Protein AF-A0A0S2K9U3-F1 (afdb_monomer)

Nearest PDB structures (foldseek):
  8q3y-assembly1_B  TM=4.111E-01  e=3.083E+00  Thermoanaerobacter brockii subsp. finnii Ako-1
  6g2h-assembly1_E  TM=4.842E-01  e=4.879E+00  Homo sapiens
  3huh-assembly2_C  TM=2.569E-01  e=7.723E+00  Salmonella enterica subsp. enterica serovar Typhimurium

Solvent-accessible surface area (backbone atoms only — not comparable to full-atom values): 7506 Å² total; per-residue (Å²): 114,67,71,63,50,53,54,53,43,53,54,41,48,53,52,24,56,14,57,75,50,23,86,83,58,13,34,40,56,65,92,36,57,41,78,37,78,97,72,69,30,27,23,53,50,100,53,74,71,84,23,76,36,48,40,55,60,64,60,80,88,85,52,72,76,61,81,73,56,71,50,76,45,80,40,83,56,62,68,68,61,54,50,52,52,37,74,72,32,62,75,58,39,54,34,36,61,68,62,59,27,45,43,29,36,38,41,83,90,77,74,42,54,32,33,54,47,84,94,38,78,44,76,64,74,92,80,130

Mean predicted aligned error: 6.09 Å

Structure (mmCIF, N/CA/C/O backbone):
data_AF-A0A0S2K9U3-F1
#
_entry.id   AF-A0A0S2K9U3-F1
#
loop_
_atom_site.group_PDB
_atom_site.id
_atom_site.type_symbol
_atom_site.label_atom_id
_atom_site.label_alt_id
_atom_site.label_comp_id
_atom_site.label_asym_id
_atom_site.label_entity_id
_atom_site.label_seq_id
_atom_site.pdbx_PDB_ins_code
_atom_site.Cartn_x
_atom_site.Cartn_y
_atom_site.Cartn_z
_atom_site.occupancy
_atom_site.B_iso_or_equiv
_atom_site.auth_seq_id
_atom_site.auth_comp_id
_atom_site.auth_asym_id
_atom_site.auth_atom_id
_atom_site.pdbx_PDB_model_num
ATOM 1 N N . MET A 1 1 ? -2.994 8.412 12.120 1.00 78.62 1 MET A N 1
ATOM 2 C CA . MET A 1 1 ? -2.850 7.231 11.238 1.00 78.62 1 MET A CA 1
ATOM 3 C C . MET A 1 1 ? -2.746 7.591 9.751 1.00 78.62 1 MET A C 1
ATOM 5 O O . MET A 1 1 ? -1.854 7.072 9.102 1.00 78.62 1 MET A O 1
ATOM 9 N N . THR A 1 2 ? -3.562 8.507 9.212 1.00 81.56 2 THR A N 1
ATOM 10 C CA . THR A 1 2 ? -3.723 8.743 7.759 1.00 81.56 2 THR A CA 1
ATOM 11 C C . THR A 1 2 ? -2.430 9.024 6.974 1.00 81.56 2 THR A C 1
ATOM 13 O O . THR A 1 2 ? -2.075 8.242 6.101 1.00 81.56 2 THR A O 1
ATOM 16 N N . ALA A 1 3 ? -1.707 10.111 7.274 1.00 80.06 3 ALA A N 1
ATOM 17 C CA . ALA A 1 3 ? -0.560 10.532 6.458 1.00 80.06 3 ALA A CA 1
ATOM 18 C C . ALA A 1 3 ? 0.581 9.502 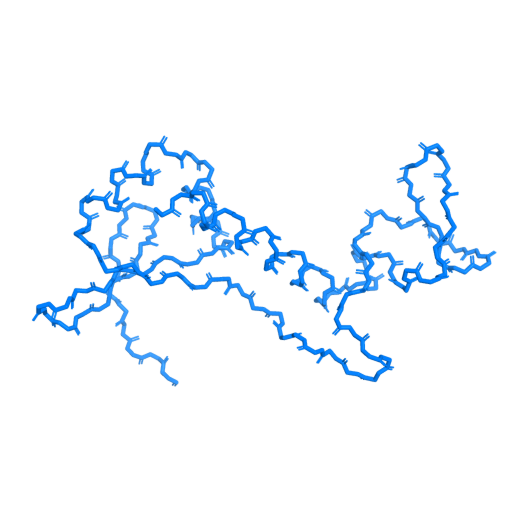6.462 1.00 80.06 3 ALA A C 1
ATOM 20 O O . ALA A 1 3 ? 1.098 9.145 5.408 1.00 80.06 3 ALA A O 1
ATOM 21 N N . LEU A 1 4 ? 0.926 8.981 7.644 1.00 86.69 4 LEU A N 1
ATOM 22 C CA . LEU A 1 4 ? 1.988 7.988 7.788 1.00 86.69 4 LEU A CA 1
ATOM 23 C C . LEU A 1 4 ? 1.651 6.704 7.018 1.00 86.69 4 LEU A C 1
ATOM 25 O O . LEU A 1 4 ? 2.480 6.221 6.260 1.00 86.69 4 LEU A O 1
ATOM 29 N N . MET A 1 5 ? 0.417 6.201 7.141 1.00 91.50 5 MET A N 1
ATOM 30 C CA . MET A 1 5 ? -0.011 5.001 6.418 1.00 91.50 5 MET A CA 1
ATOM 31 C C . MET A 1 5 ? 0.057 5.171 4.905 1.00 91.50 5 MET A C 1
ATOM 33 O O . MET A 1 5 ? 0.537 4.272 4.225 1.00 91.50 5 MET A O 1
A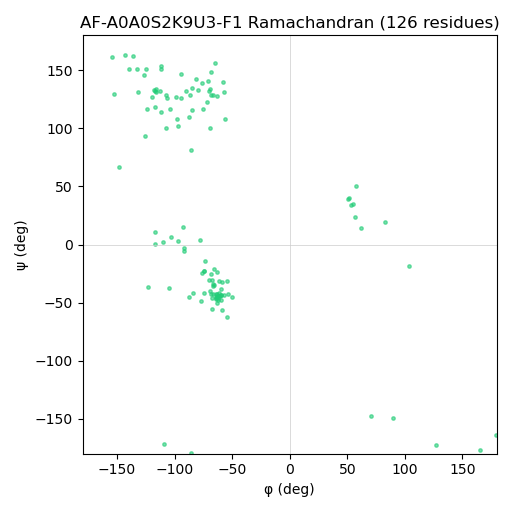TOM 37 N N . ILE A 1 6 ? -0.406 6.309 4.381 1.00 91.19 6 ILE A N 1
ATOM 38 C CA . ILE A 1 6 ? -0.392 6.565 2.936 1.00 91.19 6 ILE A CA 1
ATOM 39 C C . ILE A 1 6 ? 1.047 6.587 2.418 1.00 91.19 6 ILE A C 1
ATOM 41 O O . ILE A 1 6 ? 1.349 5.916 1.434 1.00 91.19 6 ILE A O 1
ATOM 45 N N . VAL A 1 7 ? 1.944 7.311 3.092 1.00 93.81 7 VAL A N 1
ATOM 46 C CA . VAL A 1 7 ? 3.351 7.412 2.675 1.00 93.81 7 VAL A CA 1
ATOM 47 C C . VAL A 1 7 ? 4.047 6.054 2.762 1.00 93.81 7 VAL A C 1
ATOM 49 O O . VAL A 1 7 ? 4.695 5.636 1.802 1.00 93.81 7 VAL A O 1
ATOM 52 N N . THR A 1 8 ? 3.881 5.330 3.872 1.00 92.88 8 THR A N 1
ATOM 53 C CA . THR A 1 8 ? 4.461 3.989 4.028 1.00 92.88 8 THR A CA 1
ATOM 54 C C . THR A 1 8 ? 3.914 3.023 2.979 1.00 92.88 8 THR A C 1
ATOM 56 O O . THR A 1 8 ? 4.685 2.264 2.395 1.00 92.88 8 THR A O 1
ATOM 59 N N . ASN A 1 9 ? 2.611 3.079 2.690 1.00 94.62 9 ASN A N 1
ATOM 60 C CA . ASN A 1 9 ? 1.992 2.259 1.655 1.00 94.62 9 ASN A CA 1
ATOM 61 C C . ASN A 1 9 ? 2.531 2.593 0.261 1.00 94.62 9 ASN A C 1
ATOM 63 O O . ASN A 1 9 ? 2.838 1.688 -0.504 1.00 94.62 9 ASN A O 1
ATOM 67 N N . TRP A 1 10 ? 2.706 3.874 -0.067 1.00 93.00 10 TRP A N 1
ATOM 68 C CA . TRP A 1 10 ? 3.245 4.273 -1.366 1.00 93.00 10 TRP A CA 1
ATOM 69 C C . TRP A 1 10 ? 4.662 3.732 -1.589 1.00 93.00 10 TRP A C 1
ATOM 71 O O . TRP A 1 10 ? 4.954 3.181 -2.650 1.00 93.00 10 TRP A O 1
ATOM 81 N N . ILE A 1 11 ? 5.527 3.825 -0.577 1.00 93.19 11 ILE A N 1
ATOM 82 C CA . ILE A 1 11 ? 6.883 3.264 -0.638 1.00 93.19 11 ILE A CA 1
ATOM 83 C C . ILE A 1 11 ? 6.827 1.731 -0.762 1.00 93.19 11 ILE A C 1
ATOM 85 O O . ILE A 1 11 ? 7.498 1.156 -1.619 1.00 93.19 11 ILE A O 1
ATOM 89 N N . ASN A 1 12 ? 5.995 1.063 0.047 1.00 93.81 12 ASN A N 1
ATOM 90 C CA . ASN A 1 12 ? 5.830 -0.392 0.001 1.00 93.81 12 ASN A CA 1
ATOM 91 C C . ASN A 1 12 ? 5.334 -0.877 -1.372 1.00 93.81 12 ASN A C 1
ATOM 93 O O . ASN A 1 12 ? 5.899 -1.826 -1.916 1.00 93.81 12 ASN A O 1
ATOM 97 N N . LEU A 1 13 ? 4.351 -0.197 -1.968 1.00 92.88 13 LEU A N 1
ATOM 98 C CA . LEU A 1 13 ? 3.822 -0.543 -3.288 1.00 92.88 13 LEU A CA 1
ATOM 99 C C . LEU A 1 13 ? 4.840 -0.327 -4.410 1.00 92.88 13 LEU A C 1
ATOM 101 O O . LEU A 1 13 ? 4.872 -1.126 -5.342 1.00 92.88 13 LEU A O 1
ATOM 105 N N . GLN A 1 14 ? 5.711 0.683 -4.318 1.00 91.62 14 GLN A N 1
ATOM 106 C CA . GLN A 1 14 ? 6.805 0.846 -5.284 1.00 91.62 14 GLN A CA 1
ATOM 107 C C . GLN A 1 14 ? 7.783 -0.337 -5.239 1.00 91.62 14 GLN A C 1
ATOM 109 O O . GLN A 1 14 ? 8.179 -0.857 -6.285 1.00 91.62 14 GLN A O 1
ATOM 114 N N . TYR A 1 15 ? 8.141 -0.819 -4.045 1.00 91.94 15 TYR A N 1
ATOM 115 C CA . TYR A 1 15 ? 8.997 -2.004 -3.916 1.00 91.94 15 TYR A CA 1
ATOM 116 C C . TYR A 1 15 ? 8.279 -3.283 -4.349 1.00 91.94 15 TYR A C 1
ATOM 118 O O . TYR A 1 15 ? 8.869 -4.109 -5.040 1.00 91.94 15 TYR A O 1
ATOM 126 N N . TYR A 1 16 ? 6.997 -3.429 -4.015 1.00 92.31 16 TYR A N 1
ATOM 127 C CA . TYR A 1 16 ? 6.178 -4.552 -4.468 1.00 92.31 16 TYR A CA 1
ATOM 128 C C . TYR A 1 16 ? 6.118 -4.613 -6.002 1.00 92.31 16 TYR A C 1
ATOM 130 O O . TYR A 1 16 ? 6.524 -5.611 -6.599 1.00 92.31 16 TYR A O 1
ATOM 138 N N . ALA A 1 17 ? 5.686 -3.527 -6.648 1.00 90.62 17 ALA A N 1
ATOM 139 C CA . ALA A 1 17 ? 5.497 -3.464 -8.095 1.00 90.62 17 ALA A CA 1
ATOM 140 C C . ALA A 1 17 ? 6.815 -3.554 -8.881 1.00 90.62 17 ALA A C 1
ATOM 142 O O . ALA A 1 17 ? 6.838 -4.116 -9.972 1.00 90.62 17 ALA A O 1
ATOM 143 N N . SER A 1 18 ? 7.929 -3.067 -8.323 1.00 90.69 18 SER A N 1
ATOM 144 C CA . SER A 1 18 ? 9.248 -3.240 -8.949 1.00 90.69 18 SER A CA 1
ATOM 145 C C . SER A 1 18 ? 9.808 -4.666 -8.832 1.00 90.69 18 SER A C 1
ATOM 147 O O . SER A 1 18 ? 10.732 -4.981 -9.579 1.00 90.69 18 SER A O 1
ATOM 149 N N . THR A 1 19 ? 9.241 -5.524 -7.967 1.00 89.62 19 THR A N 1
ATOM 150 C CA . THR A 1 19 ? 9.747 -6.882 -7.669 1.00 89.62 19 THR A CA 1
ATOM 151 C C . THR A 1 19 ? 8.928 -8.019 -8.301 1.00 89.62 19 THR A C 1
ATOM 153 O O . THR A 1 19 ? 9.511 -9.014 -8.718 1.00 89.62 19 THR A O 1
ATOM 156 N N . VAL A 1 20 ? 7.592 -7.920 -8.374 1.00 87.81 20 VAL A N 1
ATOM 157 C CA . VAL A 1 20 ? 6.718 -9.073 -8.707 1.00 87.81 20 VAL A CA 1
ATOM 158 C C . VAL A 1 20 ? 6.851 -9.611 -10.138 1.00 87.81 20 VAL A C 1
ATOM 160 O O . VAL A 1 20 ? 7.115 -10.795 -10.314 1.00 87.81 20 VAL A O 1
ATOM 163 N N . ASP A 1 21 ? 6.676 -8.768 -11.156 1.00 87.25 21 ASP A N 1
ATOM 164 C CA . ASP A 1 21 ? 6.858 -9.136 -12.568 1.00 87.25 21 ASP A CA 1
ATOM 165 C C . ASP A 1 21 ? 7.357 -7.917 -13.347 1.00 87.25 21 ASP A C 1
ATOM 167 O O . ASP A 1 21 ? 6.670 -7.313 -14.174 1.00 87.25 21 ASP A O 1
ATOM 171 N N . ASN A 1 22 ? 8.587 -7.514 -13.017 1.00 90.12 22 ASN A N 1
ATOM 172 C CA . ASN A 1 22 ? 9.234 -6.365 -13.643 1.00 90.12 22 ASN A CA 1
ATOM 173 C C . ASN A 1 22 ? 9.470 -6.577 -15.146 1.00 90.12 22 ASN A C 1
ATOM 175 O O . ASN A 1 22 ? 9.579 -5.614 -15.899 1.00 90.12 22 ASN A O 1
ATOM 179 N N . ARG A 1 23 ? 9.536 -7.835 -15.595 1.00 86.38 23 ARG A N 1
ATOM 180 C CA . ARG A 1 23 ? 9.752 -8.153 -17.005 1.00 86.38 23 ARG A CA 1
ATOM 181 C C . ARG A 1 23 ? 8.546 -7.756 -17.854 1.00 86.38 23 ARG A C 1
ATOM 183 O O . ARG A 1 23 ? 8.751 -7.229 -18.941 1.00 86.38 23 ARG A O 1
ATOM 190 N N . ILE A 1 24 ? 7.327 -8.017 -17.374 1.00 87.00 24 ILE A N 1
ATOM 191 C CA . ILE A 1 24 ? 6.094 -7.668 -18.097 1.00 87.00 24 ILE A CA 1
ATOM 192 C C . ILE A 1 24 ? 5.636 -6.241 -17.771 1.00 87.00 24 ILE A C 1
ATOM 194 O O . ILE A 1 24 ? 5.287 -5.494 -18.680 1.00 87.00 24 ILE A O 1
ATOM 198 N N . TYR A 1 25 ? 5.646 -5.845 -16.494 1.00 87.88 25 TYR A N 1
ATOM 199 C CA . TYR A 1 25 ? 5.034 -4.587 -16.036 1.00 87.88 25 TYR A CA 1
ATOM 200 C C . TYR A 1 25 ? 6.036 -3.517 -15.585 1.00 87.88 25 TYR A C 1
ATOM 202 O O . TYR A 1 25 ? 5.634 -2.455 -15.110 1.00 87.88 25 TYR A O 1
ATOM 210 N N . GLY A 1 26 ? 7.337 -3.786 -15.680 1.00 90.94 26 GLY A N 1
ATOM 211 C CA . GLY A 1 26 ? 8.401 -2.881 -15.252 1.00 90.94 26 GLY A CA 1
ATOM 212 C C . GLY A 1 26 ? 9.183 -2.269 -16.410 1.00 90.94 26 GLY A C 1
ATOM 213 O O . GLY A 1 26 ? 8.830 -2.399 -17.579 1.00 90.94 26 GLY A O 1
ATOM 214 N N . SER A 1 27 ? 10.272 -1.584 -16.070 1.00 91.88 27 SER A N 1
ATOM 215 C CA . SER A 1 27 ? 11.218 -1.008 -17.034 1.00 91.88 27 SER A CA 1
ATOM 216 C C . SER A 1 27 ? 12.628 -1.590 -16.939 1.00 91.88 27 SER A C 1
ATOM 218 O O . SER A 1 27 ? 13.540 -1.089 -17.587 1.00 91.88 27 SER A O 1
ATOM 220 N N . GLY A 1 28 ? 12.827 -2.678 -16.194 1.00 89.94 28 GLY A N 1
ATOM 221 C CA . GLY A 1 28 ? 14.114 -3.363 -16.114 1.00 89.94 28 GLY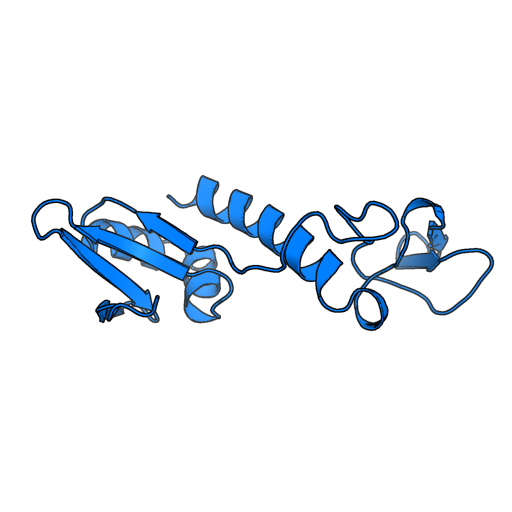 A CA 1
ATOM 222 C C . GLY A 1 28 ? 15.175 -2.568 -15.356 1.00 89.94 28 GLY A C 1
ATOM 223 O O . GLY A 1 28 ? 14.885 -1.865 -14.381 1.00 89.94 28 GLY A O 1
ATOM 224 N N . ASN A 1 29 ? 16.430 -2.713 -15.765 1.00 88.31 29 ASN A N 1
ATOM 225 C CA . ASN A 1 29 ? 17.567 -2.099 -15.101 1.00 88.31 29 ASN A CA 1
ATOM 226 C C . ASN A 1 29 ? 17.653 -0.600 -15.412 1.00 88.31 29 ASN A C 1
ATOM 228 O O . ASN A 1 29 ? 17.940 -0.197 -16.539 1.00 88.31 29 ASN A O 1
ATOM 232 N N . LYS A 1 30 ? 17.509 0.219 -14.364 1.00 88.38 30 LYS A N 1
ATOM 233 C CA . LYS A 1 30 ? 17.590 1.683 -14.444 1.00 88.38 30 LYS A CA 1
ATOM 234 C C . LYS A 1 30 ? 18.880 2.196 -15.090 1.00 88.38 30 LYS A C 1
ATOM 236 O O . LYS A 1 30 ? 18.861 3.241 -15.728 1.00 88.38 30 LYS A O 1
ATOM 241 N N . LEU A 1 31 ? 19.997 1.481 -14.936 1.00 87.00 31 LEU A N 1
ATOM 242 C CA . LEU A 1 31 ? 21.287 1.881 -15.512 1.00 87.00 31 LEU A CA 1
ATOM 243 C C . LEU A 1 31 ? 21.292 1.864 -17.044 1.00 87.00 31 LEU A C 1
ATOM 245 O O . LEU A 1 31 ? 22.143 2.502 -17.653 1.00 87.00 31 LEU A O 1
ATOM 249 N N . LEU A 1 32 ? 20.365 1.126 -17.655 1.00 87.81 32 LEU A N 1
ATOM 250 C CA . LEU A 1 32 ? 20.269 0.958 -19.101 1.00 87.81 32 LEU A CA 1
ATOM 251 C C . LEU A 1 32 ? 19.144 1.805 -19.714 1.00 87.81 32 LEU A C 1
ATOM 253 O O . LEU A 1 32 ? 18.838 1.637 -20.890 1.00 87.81 32 LEU A O 1
ATOM 257 N N . HIS A 1 33 ? 18.492 2.671 -18.932 1.00 90.69 33 HIS A N 1
ATOM 258 C CA . HIS A 1 33 ? 17.343 3.450 -19.392 1.00 90.69 33 HIS A CA 1
ATOM 259 C C . HIS A 1 33 ? 17.746 4.547 -20.370 1.00 90.69 33 HIS A C 1
ATOM 261 O O . HIS A 1 33 ? 18.501 5.453 -20.024 1.00 90.69 33 HIS A O 1
ATOM 267 N N . ASN A 1 34 ? 17.148 4.509 -21.557 1.00 87.69 34 ASN A N 1
ATOM 268 C CA . ASN A 1 34 ? 17.195 5.586 -22.538 1.00 87.69 34 ASN A CA 1
ATOM 269 C C . ASN A 1 34 ? 15.801 6.204 -22.662 1.00 87.69 34 ASN A C 1
ATOM 271 O O . ASN A 1 34 ? 14.869 5.527 -23.095 1.00 87.69 34 ASN A O 1
ATOM 275 N N . VAL A 1 35 ? 15.653 7.467 -22.254 1.00 87.38 35 VAL A N 1
ATOM 276 C CA . VAL A 1 35 ? 14.375 8.196 -22.301 1.00 87.38 35 VAL A CA 1
ATOM 277 C C . VAL A 1 35 ? 13.980 8.477 -23.748 1.00 87.38 35 VAL A C 1
ATOM 279 O O . VAL A 1 35 ? 14.804 8.934 -24.540 1.00 87.38 35 VAL A O 1
ATOM 282 N N . VAL A 1 36 ? 12.716 8.227 -24.083 1.00 86.88 36 VAL A N 1
ATOM 283 C CA . VAL A 1 36 ? 12.170 8.402 -25.436 1.00 86.88 36 VAL A CA 1
ATOM 284 C C . VAL A 1 36 ? 10.803 9.087 -25.408 1.00 86.88 36 VAL A C 1
ATOM 286 O O . VAL A 1 36 ? 10.157 9.149 -24.361 1.00 86.88 36 VAL A O 1
ATOM 289 N N . GLY A 1 37 ? 10.386 9.631 -26.558 1.00 77.75 37 GLY A N 1
ATOM 290 C CA . GLY A 1 37 ? 9.050 10.213 -26.749 1.00 77.75 37 GLY A CA 1
ATOM 291 C C . GLY A 1 37 ? 8.722 11.335 -25.764 1.00 77.75 37 GLY A C 1
ATOM 292 O O . GLY A 1 37 ? 7.718 11.258 -25.084 1.00 77.75 37 GLY A O 1
ATOM 293 N N . GLU A 1 38 ? 9.598 12.330 -25.592 1.00 80.75 38 GLU A N 1
ATOM 294 C CA . GLU A 1 38 ? 9.357 13.465 -24.672 1.00 80.75 38 GLU A CA 1
ATOM 295 C C . GLU A 1 38 ? 9.001 13.063 -23.216 1.00 80.75 38 GLU A C 1
ATOM 297 O O . GLU A 1 38 ? 8.295 13.787 -22.516 1.00 80.75 38 GLU A O 1
ATOM 302 N N . ASN A 1 39 ? 9.573 11.952 -22.727 1.00 78.62 39 ASN A N 1
ATOM 303 C CA . ASN A 1 39 ? 9.326 11.317 -21.417 1.00 78.62 39 ASN A CA 1
ATOM 304 C C . ASN A 1 39 ? 8.100 10.389 -21.342 1.00 78.62 39 ASN A C 1
ATOM 306 O O . ASN A 1 39 ? 7.645 10.072 -20.242 1.00 78.62 39 ASN A O 1
ATOM 310 N N . GLU A 1 40 ? 7.594 9.900 -22.471 1.00 83.62 40 GLU A N 1
ATOM 311 C CA . GLU A 1 40 ? 6.537 8.879 -22.497 1.00 83.62 40 GLU A CA 1
ATOM 312 C C . GLU A 1 40 ? 7.005 7.508 -21.981 1.00 83.62 40 GLU A C 1
ATOM 314 O O . GLU A 1 40 ? 6.198 6.730 -21.472 1.00 83.62 40 GLU A O 1
ATOM 319 N N . GLY A 1 41 ? 8.302 7.200 -22.064 1.00 86.00 41 GLY A N 1
ATOM 320 C CA . GLY A 1 41 ? 8.849 5.964 -21.509 1.00 86.00 41 GLY A CA 1
ATOM 321 C C . GLY A 1 41 ? 10.345 5.797 -21.737 1.00 86.00 41 GLY A C 1
ATOM 322 O O . GLY A 1 41 ? 11.061 6.752 -22.056 1.00 86.00 41 GLY A O 1
ATOM 323 N N . VAL A 1 42 ? 10.821 4.565 -21.551 1.00 89.69 42 VAL A N 1
ATOM 324 C CA . VAL A 1 42 ? 12.236 4.213 -21.709 1.00 89.69 42 VAL A CA 1
ATOM 325 C C . VAL A 1 42 ? 12.429 2.953 -22.548 1.00 89.69 42 VAL A C 1
ATOM 327 O O . VAL A 1 42 ? 11.600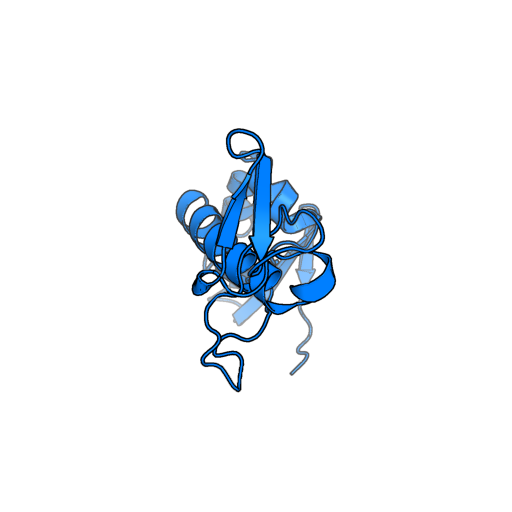 2.042 -22.524 1.00 89.69 42 VAL A O 1
ATOM 330 N N . PHE A 1 43 ? 13.569 2.873 -23.230 1.00 89.88 43 PHE A N 1
ATOM 331 C CA . PHE A 1 43 ? 14.143 1.601 -23.673 1.00 89.88 43 PHE A CA 1
ATOM 332 C C . PHE A 1 43 ? 15.164 1.096 -22.652 1.00 89.88 43 PHE A C 1
ATOM 334 O O . PHE A 1 43 ? 15.862 1.892 -22.023 1.00 89.88 43 PHE A O 1
ATOM 341 N N . GLU A 1 44 ? 15.266 -0.225 -22.498 1.00 87.06 44 GLU A N 1
ATOM 342 C CA . GLU A 1 44 ? 16.308 -0.869 -21.691 1.00 87.06 44 GLU A CA 1
ATOM 343 C C . GLU A 1 44 ? 17.462 -1.317 -22.606 1.00 87.06 44 GLU A C 1
ATOM 345 O O . GLU A 1 44 ? 17.375 -2.341 -23.281 1.00 87.06 44 GLU A O 1
ATOM 350 N N . GLY A 1 45 ? 18.559 -0.558 -22.630 1.00 84.88 45 GLY A N 1
ATOM 351 C CA . GLY A 1 45 ? 19.739 -0.833 -23.453 1.00 84.88 45 GLY A CA 1
ATOM 352 C C . GLY A 1 45 ? 19.658 -0.195 -24.842 1.00 84.88 45 GLY A C 1
ATOM 353 O O . GLY A 1 45 ? 19.064 0.864 -25.023 1.00 84.88 45 GLY A O 1
ATOM 354 N N . ASN A 1 46 ? 20.281 -0.827 -25.841 1.00 81.25 46 ASN A N 1
ATOM 355 C CA . ASN A 1 46 ? 20.442 -0.255 -27.188 1.00 81.25 46 ASN A CA 1
ATOM 356 C C . ASN A 1 46 ? 19.179 -0.336 -28.077 1.00 81.25 46 ASN A C 1
ATOM 358 O O . ASN A 1 46 ? 19.238 0.025 -29.250 1.00 81.25 46 ASN A O 1
ATOM 362 N N . GLY A 1 47 ? 18.055 -0.831 -27.553 1.00 77.50 47 GLY A N 1
ATOM 363 C CA . GLY A 1 47 ? 16.782 -0.965 -28.263 1.00 77.50 47 GLY A CA 1
ATOM 364 C C . GLY A 1 47 ? 15.810 -1.878 -27.511 1.00 77.50 47 GLY A C 1
ATOM 365 O O . GLY A 1 47 ? 16.126 -2.354 -26.424 1.00 77.50 47 GLY A O 1
ATOM 366 N N . GLY A 1 48 ? 14.641 -2.138 -28.095 1.00 80.31 48 GLY A N 1
ATOM 367 C CA . GLY A 1 48 ? 13.610 -3.011 -27.524 1.00 80.31 48 GLY A CA 1
ATOM 368 C C . GLY A 1 48 ? 12.244 -2.335 -27.456 1.00 80.31 48 GLY A C 1
ATOM 369 O O . GLY A 1 48 ? 12.060 -1.242 -27.987 1.00 80.31 48 GLY A O 1
ATOM 370 N N . ASP A 1 49 ? 11.290 -3.001 -26.811 1.00 85.75 49 ASP A N 1
ATOM 371 C CA . ASP A 1 49 ? 9.945 -2.458 -26.618 1.00 85.75 49 ASP A CA 1
ATOM 372 C C . ASP A 1 49 ? 9.956 -1.263 -25.656 1.00 85.75 49 ASP A C 1
ATOM 374 O O . ASP A 1 49 ? 10.757 -1.205 -24.716 1.00 85.75 49 ASP A O 1
ATOM 378 N N . LEU A 1 50 ? 9.035 -0.319 -25.875 1.00 88.94 50 LEU A N 1
ATOM 379 C CA . LEU A 1 50 ? 8.817 0.810 -24.973 1.00 88.94 50 LEU A CA 1
ATOM 380 C C . LEU A 1 50 ? 8.350 0.297 -23.608 1.00 88.94 50 LEU A C 1
ATOM 382 O O . LEU A 1 50 ? 7.368 -0.442 -23.520 1.00 88.94 50 LEU A O 1
ATOM 386 N N . ARG A 1 51 ? 9.017 0.730 -22.536 1.00 90.12 51 ARG A N 1
ATOM 387 C CA . ARG A 1 51 ? 8.642 0.379 -21.164 1.00 90.12 51 ARG A CA 1
ATOM 388 C C . ARG A 1 51 ? 8.231 1.612 -20.372 1.00 90.12 51 ARG A C 1
ATOM 390 O O . ARG A 1 51 ? 8.954 2.604 -20.330 1.00 90.12 51 ARG A O 1
ATOM 397 N N . ILE A 1 52 ? 7.083 1.509 -19.707 1.00 88.81 52 ILE A N 1
ATOM 398 C CA . ILE A 1 52 ? 6.452 2.597 -18.935 1.00 88.81 52 ILE A CA 1
ATOM 399 C C . ILE A 1 52 ? 6.346 2.285 -17.432 1.00 88.81 52 ILE A C 1
ATOM 401 O O . ILE A 1 52 ? 5.813 3.072 -16.656 1.00 88.81 52 ILE A O 1
ATOM 405 N N . GLY A 1 53 ? 6.825 1.109 -17.019 1.00 89.44 53 GLY A N 1
ATOM 406 C CA . GLY A 1 53 ? 6.745 0.625 -15.645 1.00 89.44 53 GLY A CA 1
ATOM 407 C C . GLY A 1 53 ? 7.888 1.090 -14.742 1.00 89.44 53 GLY A C 1
ATOM 408 O O . GLY A 1 53 ? 8.822 1.776 -15.162 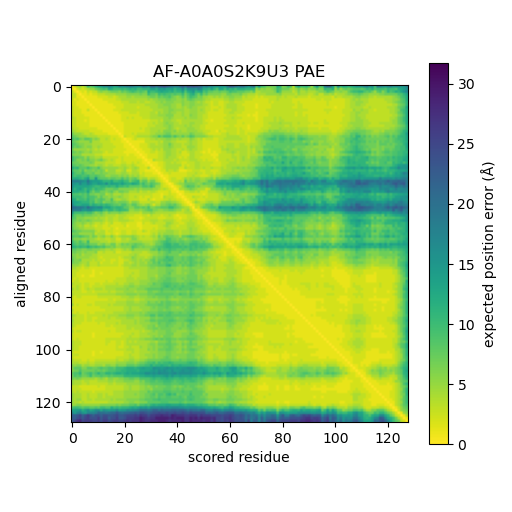1.00 89.44 53 GLY A O 1
ATOM 409 N N . LEU A 1 54 ? 7.859 0.652 -13.482 1.00 91.31 54 LEU A N 1
ATOM 410 C CA . LEU A 1 54 ? 8.934 0.931 -12.526 1.00 91.31 54 LEU A CA 1
ATOM 411 C C . LEU A 1 54 ? 10.207 0.153 -12.870 1.00 91.31 54 LEU A C 1
ATOM 413 O O . LEU A 1 54 ? 10.159 -1.026 -13.229 1.00 91.31 54 LEU A O 1
ATOM 417 N N . ALA A 1 55 ? 11.358 0.801 -12.703 1.00 90.69 55 ALA A N 1
ATOM 418 C CA . ALA A 1 55 ? 12.644 0.121 -12.790 1.00 90.69 55 ALA A CA 1
ATOM 419 C C . ALA A 1 55 ? 12.772 -0.896 -11.649 1.00 90.69 55 ALA A C 1
ATOM 421 O O . ALA A 1 55 ? 12.164 -0.717 -10.591 1.00 90.69 55 ALA A O 1
ATOM 422 N N . MET A 1 56 ? 13.607 -1.919 -11.814 1.00 89.94 56 MET A N 1
ATOM 423 C CA . MET A 1 56 ? 13.968 -2.802 -10.702 1.00 89.94 56 MET A CA 1
ATOM 424 C C . MET A 1 56 ? 14.569 -1.975 -9.556 1.00 89.94 56 MET A C 1
ATOM 426 O O . MET A 1 56 ? 15.450 -1.140 -9.781 1.00 89.94 56 MET A O 1
ATOM 430 N N . GLN A 1 57 ? 14.089 -2.182 -8.330 1.00 87.88 57 GLN A N 1
ATOM 431 C CA . GLN A 1 57 ? 14.594 -1.533 -7.115 1.00 87.88 57 GLN A CA 1
ATOM 432 C C . GLN A 1 57 ? 14.993 -2.600 -6.094 1.00 87.88 57 GLN A C 1
ATOM 434 O O . GLN A 1 57 ? 14.410 -3.676 -6.069 1.00 87.88 57 GLN A O 1
ATOM 439 N N . LEU A 1 58 ? 15.969 -2.304 -5.229 1.00 87.50 58 LEU A N 1
ATOM 440 C CA . LEU A 1 58 ? 16.409 -3.218 -4.160 1.00 87.50 58 LEU A CA 1
ATOM 441 C C . LEU A 1 58 ? 16.815 -4.622 -4.665 1.00 87.50 58 LEU A C 1
ATOM 443 O O . LEU A 1 58 ? 16.616 -5.621 -3.977 1.00 87.50 58 LEU A O 1
ATOM 447 N N . HIS A 1 59 ? 17.408 -4.688 -5.858 1.00 86.81 59 HIS A N 1
ATOM 448 C CA . HIS A 1 59 ? 18.009 -5.888 -6.438 1.00 86.81 59 HIS A CA 1
ATOM 449 C C . HIS A 1 59 ? 19.525 -5.694 -6.527 1.00 86.81 59 HIS A C 1
ATOM 451 O O . HIS A 1 59 ? 19.981 -4.649 -6.992 1.00 86.81 59 HIS A O 1
ATOM 457 N N . ASP 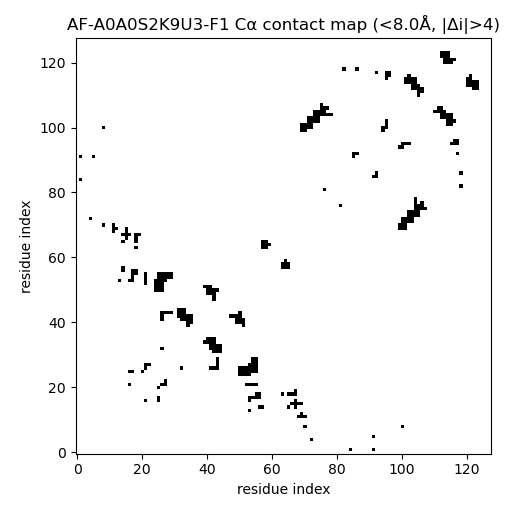A 1 60 ? 20.310 -6.675 -6.084 1.00 85.50 60 ASP A N 1
ATOM 458 C CA . ASP A 1 60 ? 21.780 -6.567 -6.037 1.00 85.50 60 ASP A CA 1
ATOM 459 C C . ASP A 1 60 ? 22.503 -7.197 -7.240 1.00 85.50 60 ASP A C 1
ATOM 461 O O . ASP A 1 60 ? 23.730 -7.227 -7.284 1.00 85.50 60 ASP A O 1
ATOM 465 N N . GLY A 1 61 ? 21.742 -7.706 -8.210 1.00 82.44 61 GLY A N 1
ATOM 466 C CA . GLY A 1 61 ? 22.252 -8.413 -9.385 1.00 82.44 61 GLY A CA 1
ATOM 467 C C . GLY A 1 61 ? 22.081 -9.931 -9.314 1.00 82.44 61 GLY A C 1
ATOM 468 O O . GLY A 1 61 ? 22.070 -10.565 -10.364 1.00 82.44 61 GLY A O 1
ATOM 469 N N . GLY A 1 62 ? 21.870 -10.503 -8.124 1.00 85.94 62 GLY A N 1
ATOM 470 C CA . GLY A 1 62 ? 21.559 -11.925 -7.951 1.00 85.94 62 GLY A CA 1
ATOM 471 C C . GLY A 1 62 ? 20.249 -12.193 -7.210 1.00 85.94 62 GLY A C 1
ATOM 472 O O . GLY A 1 62 ? 19.549 -13.145 -7.545 1.00 85.94 62 GLY A O 1
ATOM 473 N N . HIS A 1 63 ? 19.908 -11.370 -6.216 1.00 86.44 63 HIS A N 1
ATOM 474 C CA . HIS A 1 63 ? 18.749 -11.581 -5.354 1.00 86.44 63 HIS A CA 1
ATOM 475 C C . HIS A 1 63 ? 18.004 -10.278 -5.050 1.00 86.44 63 HIS A C 1
ATOM 477 O O . HIS A 1 63 ? 18.580 -9.191 -4.929 1.00 86.44 63 HIS A O 1
ATOM 483 N N . TRP A 1 64 ? 16.698 -10.413 -4.826 1.00 87.81 64 TRP A N 1
ATOM 484 C CA . TRP A 1 64 ? 15.880 -9.357 -4.244 1.00 87.81 64 TRP A CA 1
ATOM 485 C C . TRP A 1 64 ? 16.228 -9.167 -2.769 1.00 87.81 64 TRP A C 1
ATOM 487 O O . TRP A 1 64 ? 16.283 -10.121 -1.993 1.00 87.81 64 TRP A O 1
ATOM 497 N N . ARG A 1 65 ? 16.437 -7.914 -2.366 1.00 89.31 65 ARG A N 1
ATOM 498 C CA . ARG A 1 65 ? 16.676 -7.522 -0.968 1.00 89.31 65 ARG A CA 1
ATOM 499 C C . ARG A 1 65 ? 15.395 -7.144 -0.230 1.00 89.31 65 ARG A C 1
ATOM 501 O O . ARG A 1 65 ? 15.436 -6.881 0.967 1.00 89.31 65 ARG A O 1
ATOM 508 N N . HIS A 1 66 ? 14.265 -7.154 -0.930 1.00 86.44 66 HIS A N 1
ATOM 509 C CA . HIS A 1 66 ? 12.942 -6.914 -0.380 1.00 86.44 66 HIS A CA 1
ATOM 510 C C . HIS A 1 66 ? 11.983 -8.004 -0.858 1.00 8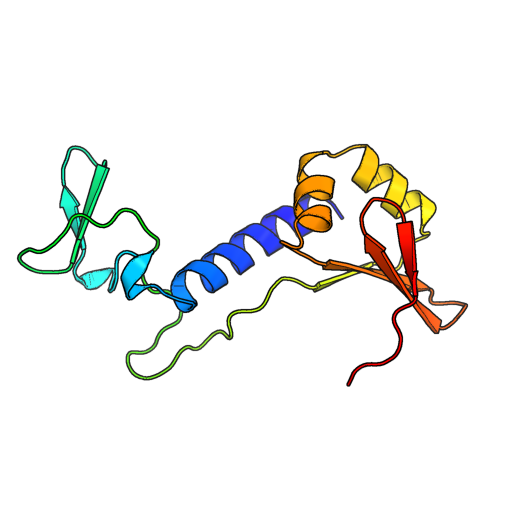6.44 66 HIS A C 1
ATOM 512 O O . HIS A 1 66 ? 11.907 -8.296 -2.050 1.00 86.44 66 HIS A O 1
ATOM 518 N N . GLN A 1 67 ? 11.235 -8.597 0.070 1.00 88.62 67 GLN A N 1
ATOM 519 C CA . GLN A 1 67 ? 10.173 -9.534 -0.274 1.00 88.62 67 GLN A CA 1
ATOM 520 C C . GLN A 1 67 ? 8.925 -8.751 -0.709 1.00 88.62 67 GLN A C 1
ATOM 522 O O . GLN A 1 67 ? 8.530 -7.817 -0.009 1.00 88.62 67 GLN A O 1
ATOM 527 N N . PRO A 1 68 ? 8.265 -9.106 -1.824 1.00 90.50 68 PRO A N 1
ATOM 528 C CA . PRO A 1 68 ? 7.046 -8.429 -2.248 1.00 90.50 68 PRO A CA 1
ATOM 529 C C . PRO A 1 68 ? 5.905 -8.756 -1.274 1.00 90.50 68 PRO A C 1
ATOM 531 O O . PRO A 1 68 ? 5.299 -9.823 -1.328 1.00 90.50 68 PRO A O 1
ATOM 534 N N . LEU A 1 69 ? 5.623 -7.824 -0.366 1.00 90.75 69 LEU A N 1
ATOM 535 C CA . LEU A 1 69 ? 4.600 -7.939 0.672 1.00 90.75 69 LEU A CA 1
ATOM 536 C C . LEU A 1 69 ? 3.653 -6.743 0.609 1.00 90.75 69 LEU A C 1
ATOM 538 O O . LEU A 1 69 ? 4.098 -5.627 0.340 1.00 90.75 69 LEU A O 1
ATOM 542 N N . ARG A 1 70 ? 2.373 -6.975 0.916 1.00 92.88 70 ARG A N 1
ATOM 543 C CA . ARG A 1 70 ? 1.392 -5.911 1.173 1.00 92.88 70 ARG A CA 1
ATOM 544 C C . ARG A 1 70 ? 1.539 -5.405 2.606 1.00 92.88 70 ARG A C 1
ATOM 546 O O . ARG A 1 70 ? 1.785 -6.191 3.525 1.00 92.88 70 ARG A O 1
ATOM 553 N N . LEU A 1 71 ? 1.383 -4.100 2.804 1.00 95.31 71 LEU A N 1
ATOM 554 C CA . LEU A 1 71 ? 1.570 -3.473 4.109 1.00 95.31 71 LEU A CA 1
ATOM 555 C C . LEU A 1 71 ? 0.498 -3.925 5.116 1.00 95.31 71 LEU A C 1
ATOM 557 O O . LEU A 1 71 ? -0.698 -3.813 4.860 1.00 95.31 71 LEU A O 1
ATOM 561 N N . SER A 1 72 ? 0.936 -4.370 6.295 1.00 95.38 72 SER A N 1
ATOM 562 C CA . SER A 1 72 ? 0.076 -4.617 7.458 1.00 95.38 72 SER A CA 1
ATOM 563 C C . SER A 1 72 ? 0.289 -3.527 8.504 1.00 95.38 72 SER A C 1
ATOM 565 O O . SER A 1 72 ? 1.420 -3.279 8.921 1.00 95.38 72 SER A O 1
ATOM 567 N N . VAL A 1 73 ? -0.788 -2.876 8.937 1.00 95.62 73 VAL A N 1
ATOM 568 C CA . VAL A 1 73 ? -0.747 -1.757 9.885 1.00 95.62 73 VAL A CA 1
ATOM 569 C C . VAL A 1 73 ? -1.482 -2.142 11.158 1.00 95.62 73 VAL A C 1
ATOM 571 O O . VAL A 1 73 ? -2.688 -2.363 11.130 1.00 95.62 73 VAL A O 1
ATOM 574 N N . PHE A 1 74 ? -0.771 -2.169 12.282 1.00 94.75 74 PHE A N 1
ATOM 575 C CA . PHE A 1 74 ? -1.352 -2.404 13.603 1.00 94.75 74 PHE A CA 1
ATOM 576 C C . PHE A 1 74 ? -1.557 -1.076 14.328 1.00 94.75 74 PHE A C 1
ATOM 578 O O . PHE A 1 74 ? -0.631 -0.274 14.447 1.00 94.75 74 PHE A O 1
ATOM 585 N N . ILE A 1 75 ? -2.776 -0.836 14.805 1.00 94.81 75 ILE A N 1
ATOM 586 C CA . ILE A 1 75 ? -3.176 0.413 15.453 1.00 94.81 75 ILE A CA 1
ATOM 587 C C . ILE A 1 75 ? -3.726 0.094 16.841 1.00 94.81 75 ILE A C 1
ATOM 589 O O . ILE A 1 75 ? -4.763 -0.553 16.981 1.00 94.81 75 ILE A O 1
ATOM 593 N N . ALA A 1 76 ? -3.043 0.587 17.872 1.00 94.31 76 ALA A N 1
ATOM 594 C CA . ALA A 1 76 ? -3.516 0.545 19.251 1.00 94.31 76 ALA A CA 1
ATOM 595 C C . ALA A 1 76 ? -4.423 1.758 19.520 1.00 94.31 76 ALA A C 1
ATOM 597 O O . ALA A 1 76 ? -3.971 2.796 20.002 1.00 94.31 76 ALA A O 1
ATOM 598 N N . ALA A 1 77 ? -5.693 1.661 19.122 1.00 93.19 77 ALA A N 1
ATOM 599 C CA . ALA A 1 77 ? -6.703 2.696 19.341 1.00 93.19 77 ALA A CA 1
ATOM 600 C C . ALA A 1 77 ? -8.122 2.092 19.361 1.00 93.19 77 ALA A C 1
ATOM 602 O O . ALA A 1 77 ? -8.315 0.991 18.833 1.00 93.19 77 ALA A O 1
ATOM 603 N N . PRO A 1 78 ? -9.129 2.802 19.911 1.00 94.06 78 PRO A N 1
ATOM 604 C CA . PRO A 1 78 ? -10.519 2.361 19.854 1.00 94.06 78 PRO A CA 1
ATOM 605 C C . PRO A 1 78 ? -11.004 2.163 18.415 1.00 94.06 78 PRO A C 1
ATOM 607 O O . PRO A 1 78 ? -10.734 2.982 17.529 1.00 94.06 78 PRO A O 1
ATOM 610 N N . ARG A 1 79 ? -11.778 1.097 18.195 1.00 95.19 79 ARG A N 1
ATOM 611 C CA . ARG A 1 79 ? -12.344 0.736 16.887 1.00 95.19 79 ARG A CA 1
ATOM 612 C C . ARG A 1 79 ? -13.134 1.876 16.244 1.00 95.19 79 ARG A C 1
ATOM 614 O O . ARG A 1 79 ? -12.940 2.160 15.064 1.00 95.19 79 ARG A O 1
ATOM 621 N N . ASP A 1 80 ? -13.948 2.577 17.026 1.00 95.44 80 ASP A N 1
ATOM 622 C CA . ASP A 1 80 ? -14.765 3.693 16.535 1.00 95.44 80 ASP A CA 1
ATOM 623 C C . ASP A 1 80 ? -13.916 4.880 16.070 1.00 95.44 80 ASP A C 1
ATOM 625 O O . ASP A 1 80 ? -14.243 5.530 15.075 1.00 95.44 80 ASP A O 1
ATOM 629 N N . ALA A 1 81 ? -12.785 5.137 16.735 1.00 95.25 81 ALA A N 1
ATOM 630 C CA . ALA A 1 81 ? -11.857 6.188 16.332 1.00 95.25 81 ALA A CA 1
ATOM 631 C C . ALA A 1 81 ? -11.197 5.854 14.985 1.00 95.25 81 ALA A C 1
ATOM 633 O O . ALA A 1 81 ? -11.116 6.711 14.103 1.00 95.25 81 ALA A O 1
ATOM 634 N N . ILE A 1 82 ? -10.785 4.595 14.796 1.00 95.88 82 ILE A N 1
ATOM 635 C CA . ILE A 1 82 ? -10.229 4.112 13.525 1.00 95.88 82 ILE A CA 1
ATOM 636 C C . ILE A 1 82 ? -11.286 4.210 12.416 1.00 95.88 82 ILE A C 1
ATOM 638 O O . ILE A 1 82 ? -11.023 4.813 11.375 1.00 95.88 82 ILE A O 1
ATOM 642 N N . LEU A 1 83 ? -12.495 3.690 12.654 1.00 96.88 83 LEU A N 1
ATOM 643 C CA . LEU A 1 83 ? -13.609 3.741 11.700 1.00 96.88 83 LEU A CA 1
ATOM 644 C C . LEU A 1 83 ? -13.961 5.172 11.296 1.00 96.88 83 LEU A C 1
ATOM 646 O O . LEU A 1 83 ? -14.160 5.442 10.114 1.00 96.88 83 LEU A O 1
ATOM 650 N N . THR A 1 84 ? -14.003 6.095 12.257 1.00 96.75 84 THR A N 1
ATOM 651 C CA . THR A 1 84 ? -14.288 7.512 11.995 1.00 96.75 84 THR A CA 1
ATOM 652 C C . THR A 1 84 ? -13.262 8.115 11.038 1.00 96.75 84 THR A C 1
ATOM 654 O O . THR A 1 84 ? -13.629 8.825 10.102 1.00 96.75 84 THR A O 1
ATOM 657 N N . ILE A 1 85 ? -11.976 7.808 11.231 1.00 95.31 85 ILE A N 1
ATOM 658 C CA . ILE A 1 85 ? -10.907 8.293 10.352 1.00 95.31 85 ILE A CA 1
ATOM 659 C C . ILE A 1 85 ? -11.022 7.657 8.962 1.00 95.31 85 ILE A C 1
ATOM 661 O O . ILE A 1 85 ? -10.955 8.380 7.970 1.00 95.31 85 ILE A O 1
ATOM 665 N N . VAL A 1 86 ? -11.232 6.341 8.866 1.00 96.00 86 VAL A N 1
ATOM 666 C CA . VAL A 1 86 ? -11.345 5.657 7.565 1.00 96.00 86 VAL A CA 1
ATOM 667 C C . VAL A 1 86 ? -12.557 6.168 6.780 1.00 96.00 86 VAL A C 1
ATOM 669 O O . VAL A 1 86 ? -12.415 6.524 5.615 1.00 96.00 86 VAL A O 1
ATOM 672 N N . ARG A 1 87 ? -13.719 6.333 7.426 1.00 96.19 87 ARG A N 1
ATOM 673 C CA . ARG A 1 87 ? -14.925 6.906 6.796 1.00 96.19 87 ARG A CA 1
ATOM 674 C C . ARG A 1 87 ? -14.727 8.341 6.312 1.00 96.19 87 ARG A C 1
ATOM 676 O O . ARG A 1 87 ? -15.337 8.744 5.329 1.00 96.19 87 ARG A O 1
ATOM 683 N N . LYS A 1 88 ? -13.879 9.119 6.988 1.00 96.62 88 LYS A N 1
ATOM 684 C CA . LYS A 1 88 ? -13.565 10.500 6.597 1.00 96.62 88 LYS A CA 1
ATOM 685 C C . LYS A 1 88 ? -12.645 10.582 5.372 1.00 96.62 88 LYS A C 1
ATOM 687 O O . LYS A 1 88 ? -12.617 11.618 4.710 1.00 96.62 88 LYS A O 1
ATOM 692 N N . HIS A 1 89 ? -11.877 9.535 5.073 1.00 95.31 89 HIS A N 1
ATOM 693 C CA . HIS A 1 89 ? -10.832 9.564 4.051 1.00 95.31 89 HIS A CA 1
ATOM 694 C C . HIS A 1 89 ? -11.012 8.436 3.029 1.00 95.31 89 HIS A C 1
ATOM 696 O O . HIS A 1 89 ? -10.461 7.351 3.202 1.00 95.31 89 HIS A O 1
ATOM 702 N N . ALA A 1 90 ? -11.710 8.732 1.926 1.00 94.12 90 ALA A N 1
ATOM 703 C CA . ALA A 1 90 ? -11.986 7.777 0.845 1.00 94.12 90 ALA A CA 1
ATOM 704 C C . ALA A 1 90 ? -10.730 7.042 0.344 1.00 94.12 90 ALA A C 1
ATOM 706 O O . ALA A 1 90 ? -10.729 5.821 0.287 1.00 94.12 90 ALA A O 1
ATOM 707 N N . ALA A 1 91 ? -9.619 7.753 0.122 1.00 92.38 91 ALA A N 1
ATOM 708 C CA . ALA A 1 91 ? -8.360 7.137 -0.309 1.00 92.38 91 ALA A CA 1
ATOM 709 C C . ALA A 1 91 ? -7.818 6.078 0.674 1.00 92.38 91 ALA A C 1
ATOM 711 O O . ALA A 1 91 ? -7.192 5.110 0.261 1.00 92.38 91 ALA A O 1
ATOM 712 N N . VAL A 1 92 ? -8.044 6.235 1.985 1.00 94.50 92 VAL A N 1
ATOM 713 C CA . VAL A 1 92 ? -7.644 5.215 2.970 1.00 94.50 92 VAL A CA 1
ATOM 714 C C . VAL A 1 92 ? -8.589 4.019 2.914 1.00 94.50 92 VAL A C 1
ATOM 716 O O . VAL A 1 92 ? -8.117 2.887 2.971 1.00 94.50 92 VAL A O 1
ATOM 719 N N . ALA A 1 93 ? -9.897 4.262 2.789 1.00 95.69 93 ALA A N 1
ATOM 720 C CA . ALA A 1 93 ? -10.887 3.199 2.636 1.00 95.69 93 ALA A CA 1
ATOM 721 C C . ALA A 1 93 ? -10.610 2.359 1.379 1.00 95.69 93 ALA A C 1
ATOM 723 O O . ALA A 1 93 ? -10.495 1.145 1.477 1.00 95.69 93 ALA A O 1
ATOM 724 N N . GLU A 1 94 ? -10.363 2.998 0.234 1.00 95.38 94 GLU A N 1
ATOM 725 C CA . GLU A 1 94 ? -10.039 2.322 -1.027 1.00 95.38 94 GLU A CA 1
ATOM 726 C C . GLU A 1 94 ? -8.779 1.456 -0.930 1.00 95.38 94 GLU A C 1
ATOM 728 O O . GLU A 1 94 ? -8.738 0.364 -1.494 1.00 95.38 94 GLU A O 1
ATOM 733 N N . LEU A 1 95 ? -7.751 1.901 -0.202 1.00 95.81 95 LEU A N 1
ATOM 734 C CA . LEU A 1 95 ? -6.551 1.090 0.018 1.00 95.81 95 LEU A CA 1
ATOM 735 C C . LEU A 1 95 ? -6.835 -0.158 0.867 1.00 95.81 95 LEU A C 1
ATOM 737 O O . LEU A 1 95 ? -6.222 -1.198 0.636 1.00 95.81 95 LEU A O 1
ATOM 741 N N . ILE A 1 96 ? -7.738 -0.063 1.844 1.00 95.94 96 ILE A N 1
ATOM 742 C CA . ILE A 1 96 ? -8.104 -1.185 2.719 1.00 95.94 96 ILE A CA 1
ATOM 743 C C . ILE A 1 96 ? -9.032 -2.159 1.986 1.00 95.94 96 ILE A C 1
ATOM 745 O O . ILE A 1 96 ? -8.789 -3.364 1.982 1.00 95.94 96 ILE A O 1
ATOM 749 N N . ASP A 1 97 ? -10.077 -1.635 1.352 1.00 95.62 97 ASP A N 1
ATOM 750 C CA . ASP A 1 97 ? -11.174 -2.429 0.795 1.00 95.62 97 ASP A CA 1
ATOM 751 C C . ASP A 1 97 ? -10.786 -3.133 -0.512 1.00 95.62 97 ASP A C 1
ATOM 753 O O . ASP A 1 97 ? -11.331 -4.189 -0.822 1.00 95.62 97 ASP A O 1
ATOM 757 N N . ASN A 1 98 ? -9.794 -2.603 -1.239 1.00 95.44 98 ASN A N 1
ATOM 758 C CA . ASN A 1 98 ? -9.188 -3.270 -2.400 1.00 95.44 98 ASN A CA 1
ATOM 759 C C . ASN A 1 98 ? -7.950 -4.109 -2.030 1.00 95.44 98 ASN A C 1
ATOM 761 O O . ASN A 1 98 ? -7.147 -4.462 -2.896 1.00 95.44 98 ASN A O 1
ATOM 765 N N . ASP A 1 99 ? -7.762 -4.394 -0.738 1.00 94.44 99 ASP A N 1
ATOM 766 C CA . ASP A 1 99 ? -6.666 -5.197 -0.201 1.00 94.44 99 ASP A CA 1
ATOM 767 C C . ASP A 1 99 ? -5.256 -4.676 -0.554 1.00 94.44 99 ASP A C 1
ATOM 769 O O . ASP A 1 99 ? -4.298 -5.448 -0.532 1.00 94.44 99 ASP A O 1
ATOM 773 N N . TRP A 1 100 ? -5.078 -3.387 -0.863 1.00 94.81 100 TRP A N 1
ATOM 774 C CA . TRP A 1 100 ? -3.745 -2.811 -1.109 1.00 94.81 100 TRP A CA 1
ATOM 775 C C . TRP A 1 100 ? -2.910 -2.726 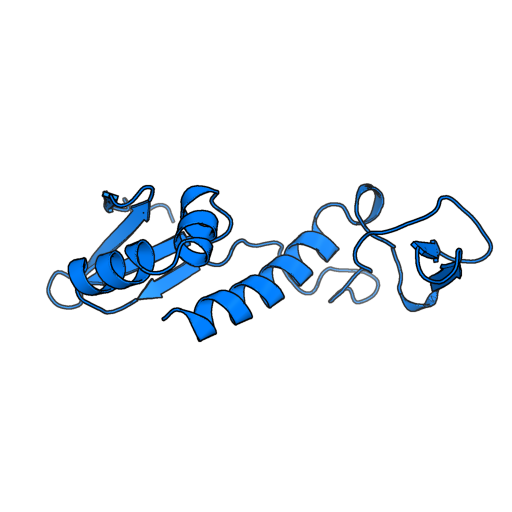0.171 1.00 94.81 100 TRP A C 1
ATOM 777 O O . TRP A 1 100 ? -1.689 -2.880 0.125 1.00 94.81 100 TRP A O 1
ATOM 787 N N . LEU A 1 101 ? -3.569 -2.555 1.318 1.00 95.69 101 LEU A N 1
ATOM 788 C CA . LEU A 1 101 ? -2.994 -2.718 2.650 1.00 95.69 101 LEU A CA 1
ATOM 789 C C . LEU A 1 101 ? -4.020 -3.340 3.598 1.00 95.69 101 LEU A C 1
ATOM 791 O O . LEU A 1 101 ? -5.220 -3.314 3.342 1.00 95.69 101 LEU A O 1
ATOM 795 N N . THR A 1 102 ? -3.559 -3.873 4.727 1.00 96.25 102 THR A N 1
ATOM 796 C CA . THR A 1 102 ? -4.441 -4.400 5.777 1.00 96.25 102 THR A CA 1
ATOM 797 C C . THR A 1 102 ? -4.301 -3.595 7.061 1.00 96.25 102 THR A C 1
ATOM 799 O O . THR A 1 102 ? -3.187 -3.325 7.512 1.00 96.25 102 THR A O 1
ATOM 802 N N . VAL A 1 103 ? -5.431 -3.232 7.673 1.00 96.56 103 VAL A N 1
ATOM 803 C CA . VAL A 1 103 ? -5.471 -2.559 8.978 1.00 96.56 103 VAL A CA 1
ATOM 804 C C . VAL A 1 103 ? -5.957 -3.521 10.047 1.00 96.56 103 VAL A C 1
ATOM 806 O O . VAL A 1 103 ? -7.022 -4.128 9.927 1.00 96.56 103 VAL A O 1
ATOM 809 N N . PHE A 1 104 ? -5.187 -3.593 11.123 1.00 96.69 104 PHE A N 1
ATOM 810 C CA . PHE A 1 104 ? -5.491 -4.333 12.328 1.00 96.69 104 PHE A CA 1
ATOM 811 C C . PHE A 1 104 ? -5.623 -3.369 13.501 1.00 96.69 104 PHE A C 1
ATOM 813 O O . PHE A 1 104 ? -4.765 -2.515 13.727 1.00 96.69 104 PHE A O 1
ATOM 820 N N . GLN A 1 105 ? -6.684 -3.524 14.277 1.00 95.88 105 GLN A N 1
ATOM 821 C CA . GLN A 1 105 ? -6.794 -2.926 15.595 1.00 95.88 105 GLN A CA 1
ATOM 822 C C . GLN A 1 105 ? -6.240 -3.904 16.623 1.00 95.88 105 GLN A C 1
ATOM 824 O O . GLN A 1 105 ? -6.601 -5.080 16.610 1.00 95.88 105 GLN A O 1
ATOM 829 N N . TRP A 1 106 ? -5.380 -3.406 17.505 1.00 94.69 106 TRP A N 1
ATOM 830 C CA . TRP A 1 106 ? -4.924 -4.129 18.686 1.00 94.69 106 TRP A CA 1
ATOM 831 C C . TRP A 1 106 ? -5.650 -3.567 19.909 1.00 94.69 106 TRP A C 1
ATOM 833 O O . TRP A 1 106 ? -5.495 -2.393 20.252 1.00 94.69 106 TRP A O 1
ATOM 843 N N . ASP A 1 107 ? -6.455 -4.412 20.551 1.00 91.31 107 ASP A N 1
ATOM 844 C CA . ASP A 1 107 ? -7.040 -4.146 21.861 1.00 91.31 107 ASP A CA 1
ATOM 845 C C . ASP A 1 107 ? -6.073 -4.594 22.966 1.00 91.31 107 ASP A C 1
ATOM 847 O O . ASP A 1 107 ? -5.827 -5.791 23.142 1.00 91.31 107 ASP A O 1
ATOM 851 N N . ALA A 1 108 ? -5.492 -3.630 23.680 1.00 84.25 108 ALA A N 1
ATOM 852 C CA . ALA A 1 108 ? -4.524 -3.901 24.737 1.00 84.25 108 ALA A CA 1
ATOM 853 C C . ALA A 1 108 ? -5.167 -4.438 26.024 1.00 84.25 108 ALA A C 1
ATOM 855 O O . ALA A 1 108 ? -4.485 -5.105 26.789 1.00 84.25 108 ALA A O 1
ATOM 856 N N . GLU A 1 109 ? -6.454 -4.189 26.265 1.00 87.31 109 GLU A N 1
ATOM 857 C CA . GLU A 1 109 ? -7.138 -4.676 27.469 1.00 87.31 109 GLU A CA 1
ATOM 858 C C . GLU A 1 109 ? -7.617 -6.113 27.272 1.00 87.31 109 GLU A C 1
ATOM 860 O O . GLU A 1 109 ? -7.470 -6.961 28.150 1.00 87.31 109 GLU A O 1
ATOM 865 N N . GLN A 1 110 ? -8.156 -6.406 26.089 1.00 86.00 110 GLN A N 1
ATOM 866 C CA . GLN A 1 110 ? -8.691 -7.728 25.763 1.00 86.00 110 GLN A CA 1
ATOM 867 C C . GLN A 1 110 ? -7.653 -8.656 25.114 1.00 86.00 110 GLN A C 1
ATOM 869 O O . GLN A 1 110 ? -7.950 -9.823 24.861 1.00 86.00 110 GLN A O 1
ATOM 874 N N . HIS A 1 111 ? -6.453 -8.147 24.808 1.00 87.12 111 HIS A N 1
ATOM 875 C CA . HIS A 1 111 ? -5.405 -8.848 24.053 1.00 87.12 111 HIS A CA 1
ATOM 876 C C . HIS A 1 111 ? -5.925 -9.456 22.738 1.00 87.12 111 HIS A C 1
ATOM 878 O O . HIS A 1 111 ? -5.549 -10.566 22.353 1.00 87.12 111 HIS A O 1
ATOM 884 N N . THR A 1 112 ? -6.808 -8.734 22.041 1.00 90.75 112 THR A N 1
ATOM 885 C CA . THR A 1 112 ? -7.386 -9.188 20.771 1.00 90.75 112 THR A CA 1
ATOM 886 C C . THR A 1 112 ? -6.906 -8.355 19.593 1.00 90.75 112 THR A C 1
ATOM 888 O O . THR A 1 112 ? -6.537 -7.188 19.731 1.00 90.75 112 THR A O 1
ATOM 891 N N . ILE A 1 113 ? -6.921 -8.980 18.415 1.00 94.44 113 ILE A N 1
ATOM 892 C CA . ILE A 1 113 ? -6.643 -8.328 17.140 1.00 94.44 113 ILE A CA 1
ATOM 893 C C . ILE A 1 113 ? -7.877 -8.465 16.246 1.00 94.44 113 ILE A C 1
ATOM 895 O O . ILE A 1 113 ? -8.395 -9.567 16.041 1.00 94.44 113 ILE A O 1
ATOM 899 N N . GLY A 1 114 ? -8.353 -7.339 15.719 1.00 95.62 114 GLY A N 1
ATOM 900 C CA . GLY A 1 114 ? -9.432 -7.287 14.732 1.00 95.62 114 GLY A CA 1
ATOM 901 C C . GLY A 1 114 ? -8.939 -6.681 13.425 1.00 95.62 114 GLY A C 1
ATOM 902 O O . GLY A 1 114 ? -8.289 -5.640 13.446 1.00 95.62 114 GLY A O 1
ATOM 903 N N . ARG A 1 115 ? -9.251 -7.303 12.289 1.00 96.38 115 ARG A N 1
ATOM 904 C CA . ARG A 1 115 ? -9.012 -6.735 10.959 1.00 96.38 115 ARG A CA 1
ATOM 905 C C . ARG A 1 115 ? -10.183 -5.836 10.577 1.00 96.38 115 ARG A C 1
ATOM 907 O O . ARG A 1 115 ? -11.330 -6.246 10.722 1.00 96.38 115 ARG A O 1
ATOM 914 N N . LEU A 1 116 ? -9.893 -4.651 10.056 1.00 97.00 116 LEU A N 1
ATOM 915 C CA . LEU A 1 116 ? -10.894 -3.810 9.408 1.00 97.00 116 LEU A CA 1
ATOM 916 C C . LEU A 1 116 ? -11.009 -4.190 7.927 1.00 97.00 116 LEU A C 1
ATOM 918 O O . LEU A 1 116 ? -9.991 -4.242 7.233 1.00 97.00 116 LEU A O 1
ATOM 922 N N . TYR A 1 117 ? -12.227 -4.437 7.450 1.00 96.44 117 TYR A N 1
ATOM 923 C CA . TYR A 1 117 ? -12.519 -4.678 6.035 1.00 96.44 117 TYR A CA 1
ATOM 924 C C . TYR A 1 117 ? -13.955 -4.256 5.721 1.00 96.44 117 TYR A C 1
ATOM 926 O O . TYR A 1 117 ? -14.858 -4.634 6.463 1.00 96.44 117 TYR A O 1
ATOM 934 N N . GLN A 1 118 ? -14.172 -3.452 4.675 1.00 95.25 118 GLN A N 1
ATOM 935 C CA . GLN A 1 118 ? -15.502 -2.964 4.278 1.00 95.25 118 GLN A CA 1
ATOM 936 C C . GLN A 1 118 ? -16.283 -2.316 5.437 1.00 95.25 118 GLN A C 1
ATOM 938 O O . GLN A 1 118 ? -17.485 -2.498 5.597 1.00 95.25 118 GLN A O 1
ATOM 943 N N . PHE A 1 119 ? -15.575 -1.547 6.271 1.00 95.12 119 PHE A N 1
ATOM 944 C CA . PHE A 1 119 ? -16.091 -0.920 7.499 1.00 95.12 119 PHE A CA 1
ATOM 945 C C . PHE A 1 119 ? -16.592 -1.884 8.590 1.00 95.12 119 PHE A C 1
ATOM 947 O O . PHE A 1 119 ? -17.203 -1.429 9.561 1.00 95.12 119 PHE A O 1
ATOM 954 N N . GLU A 1 120 ? -16.277 -3.174 8.486 1.00 95.69 120 GLU A N 1
ATOM 955 C CA . GLU A 1 120 ? -16.589 -4.197 9.481 1.00 95.69 120 GLU A CA 1
ATOM 956 C C . GLU A 1 120 ? -15.326 -4.735 10.168 1.00 95.69 120 GLU A C 1
ATOM 958 O O . GLU A 1 120 ? -14.229 -4.756 9.603 1.00 95.69 120 GLU A O 1
ATOM 963 N N . TRP A 1 121 ? -15.478 -5.168 11.424 1.00 95.19 121 TRP A N 1
ATOM 964 C CA . TRP A 1 121 ? -14.394 -5.753 12.212 1.00 95.19 121 TRP A CA 1
ATOM 965 C C . TRP A 1 121 ? -14.455 -7.274 12.163 1.00 95.19 121 TRP A C 1
ATOM 967 O O . TRP A 1 121 ? -15.295 -7.896 12.811 1.00 95.19 121 TRP A O 1
ATOM 977 N N . ILE A 1 122 ? -13.509 -7.872 11.447 1.00 93.75 122 ILE A N 1
ATOM 978 C CA . ILE A 1 122 ? -13.358 -9.319 11.322 1.00 93.75 122 ILE A CA 1
ATOM 979 C C . ILE A 1 122 ? -12.354 -9.790 12.375 1.00 93.75 122 ILE A C 1
ATOM 981 O O . ILE A 1 122 ? -11.228 -9.289 12.453 1.00 93.75 122 ILE A O 1
ATOM 985 N N . LYS A 1 123 ? -12.740 -10.761 13.206 1.00 85.62 123 LYS A N 1
ATOM 986 C CA . LYS A 1 123 ? -11.816 -11.369 14.170 1.00 85.62 123 LYS A CA 1
ATOM 987 C C . LYS A 1 123 ? -10.762 -12.167 13.406 1.00 85.62 123 LYS A C 1
ATOM 989 O O . LYS A 1 123 ? -11.106 -12.994 12.569 1.00 85.62 123 LYS A O 1
ATOM 994 N N . GLN A 1 124 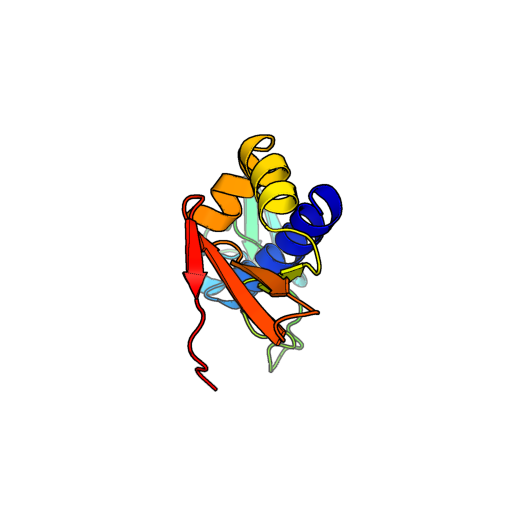? -9.487 -11.925 13.691 1.00 76.69 124 GLN A N 1
ATOM 995 C CA . GLN A 1 124 ? -8.421 -12.735 13.114 1.00 76.69 124 GLN A CA 1
ATOM 996 C C . GLN A 1 124 ? -8.216 -13.991 13.958 1.00 76.69 124 GLN A C 1
ATOM 998 O O . GLN A 1 124 ? -7.834 -13.914 15.127 1.00 76.69 124 GLN A O 1
ATOM 1003 N N . GLU A 1 125 ? -8.486 -15.151 13.367 1.00 58.75 125 GLU A N 1
ATOM 1004 C CA . GLU A 1 125 ? -8.019 -16.426 13.900 1.00 58.75 125 GLU A CA 1
ATOM 1005 C C . GLU A 1 125 ? -6.531 -16.575 13.568 1.00 58.75 125 GLU A C 1
ATOM 1007 O O . GLU A 1 125 ? -6.084 -16.186 12.489 1.00 58.75 125 GLU A O 1
ATOM 1012 N N . ARG A 1 126 ? -5.742 -17.080 14.524 1.00 48.59 126 ARG A N 1
ATOM 1013 C CA . ARG A 1 126 ? -4.298 -17.277 14.356 1.00 48.59 126 ARG A CA 1
ATOM 1014 C C . ARG A 1 126 ? -4.034 -18.167 13.138 1.00 48.59 126 ARG A C 1
ATOM 1016 O O . ARG A 1 126 ? -4.220 -19.374 13.225 1.00 48.59 126 ARG A O 1
ATOM 1023 N N . SER A 1 127 ? -3.519 -17.587 12.061 1.00 43.66 127 SER A N 1
ATOM 1024 C CA . SER A 1 127 ? -2.751 -18.316 11.055 1.00 43.66 127 SER A CA 1
ATOM 1025 C C . SER A 1 127 ? -1.295 -17.893 11.225 1.00 43.66 127 SER A C 1
ATOM 1027 O O . SER A 1 127 ? -0.928 -16.785 10.835 1.00 43.66 127 SER A O 1
ATOM 1029 N N . LEU A 1 128 ? -0.511 -18.744 11.891 1.00 37.94 128 LEU A N 1
ATOM 1030 C CA . LEU A 1 128 ? 0.951 -18.746 11.809 1.00 37.94 128 LEU A CA 1
ATOM 1031 C C . LEU A 1 128 ? 1.361 -19.736 10.722 1.00 37.94 128 LEU A C 1
ATOM 1033 O O . LEU A 1 128 ? 0.738 -20.821 10.693 1.00 37.94 128 LEU A O 1
#

Radius of gyration: 19.01 Å; Cα contacts (8 Å, |Δi|>4): 191; chains: 1; bounding box: 39×32×56 Å

Foldseek 3Di:
DPPVVVVVLVVLVLQLQLPDCCPVQNAEAPVQWDADDVRCATHRHPDDDGHDHHYRDCDPPPDRPDDNDAAEAEDADDLVVVLVVCVVDVVNLCCPQVPSHWYWYQDPVVRFIWTAYPSDTHGDDDDD

Sequence (128 aa):
MTALMIVTNWINLQYYASTVDNRIYGSGNKLLHNVVGENEGVFEGNGGDLRIGLAMQLHDGGHWRHQPLRLSVFIAAPRDAILTIVRKHAAVAELIDNDWLTVFQWDAEQHTIGRLYQFEWIKQERSL

Secondary structure (DSSP, 8-state):
-HHHHHHHHHHHHHHHHHHSSHHHHEEE-GGGEEEEGGGTEEEESSS-S-B-SEEP-SB-SSSBSS----EEEEE-S-HHHHHHHHHH-HHHHHHHHTTSEEEEEEETTTTEEEEEETTEEEE-----

Organism: NCBI:txid1249552

pLDDT: mean 89.22, std 9.08, range [37.94, 97.0]

InterPro domains:
  IPR018752 Probable inorganic carbon transporter subunit DabA [PF10070] (1-101)
  IPR018752 Probable inorganic carbon transporter subunit DabA [PTHR38344] (1-122)